Protein AF-0000000071263083 (afdb_homodimer)

pLDDT: mean 79.91, std 24.68, range [20.72, 98.19]

Solvent-accessible surface area (backbone atoms only — not comparable to full-atom values): 10434 Å² tota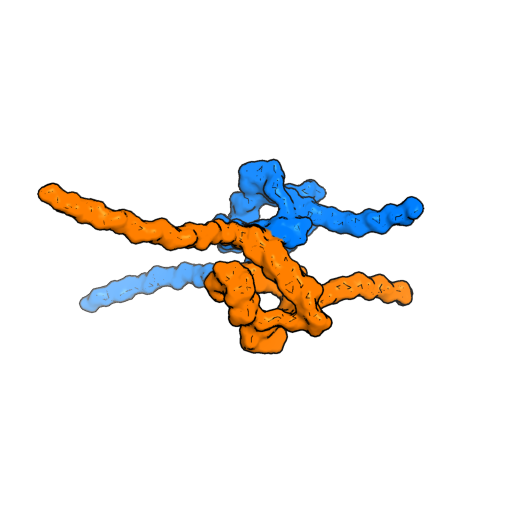l; per-residue (Å²): 129,84,74,77,63,80,73,71,76,75,65,79,70,71,69,82,70,49,62,29,55,51,35,38,55,48,50,53,55,51,72,64,30,91,82,25,56,45,48,48,68,58,49,23,60,76,68,68,50,59,63,70,61,51,47,56,46,49,32,37,38,37,30,72,59,43,32,41,83,70,50,92,60,27,35,31,56,47,74,77,66,81,68,78,70,84,120,130,86,73,76,62,78,74,72,76,75,65,79,71,71,70,82,69,49,63,30,58,51,35,39,55,47,48,53,55,52,72,64,29,92,82,26,57,46,48,49,69,57,49,23,61,76,68,67,49,59,63,70,61,51,47,57,46,50,32,37,38,38,30,72,59,43,33,44,82,70,50,92,59,27,35,29,55,49,73,77,67,81,69,76,70,86,119

Foldseek 3Di:
DPPPPDDPPPPPPPPPDPLVRLLVVVVVVQVPDPQSKDALVVSCVVSVHDSVSVVVNVVVCVVVPQWADDDVRMIGGDPPPPPPPPD/DPCPPDDPPPPPPPPPDPLVRLLVVLVVVQVPDPQSKDALVVSCVVSVHDSVSVVVNVVVCVVVPQWADDDVRMIGGDPPPPPPPPD

Sequence (174 aa):
PASHGPEPPATPSRYDTSLNLTTKRFLDLLAQSPDGVVDLNWASQVLDVQKRRIYDITNVLEGIHLISKKSKNNIQWLCVHHSLTHKPASHGPEPPATPSRYDTSLNLTTKRFLDLLAQSPDGVVDLNWASQVLDVQKRRIYDITNVLEGIHLISKKSKNNIQWLCVHHSLTHK

Structure (mmCIF, N/CA/C/O backbone):
data_AF-0000000071263083-model_v1
#
loop_
_entity.id
_entity.type
_entity.pdbx_description
1 polymer 'E2F/DP family winged-helix DNA-binding domain-containing protein'
#
loop_
_atom_site.group_PDB
_atom_site.id
_atom_site.type_symbol
_atom_site.label_atom_id
_atom_site.label_alt_id
_atom_site.label_comp_id
_atom_site.label_asym_id
_atom_si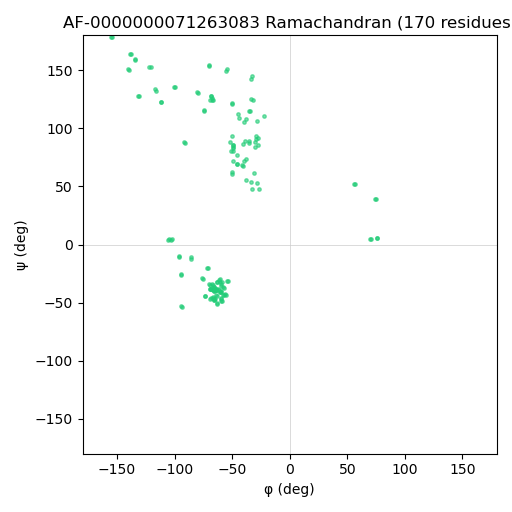te.label_entity_id
_atom_site.label_seq_id
_atom_site.pdbx_PDB_ins_c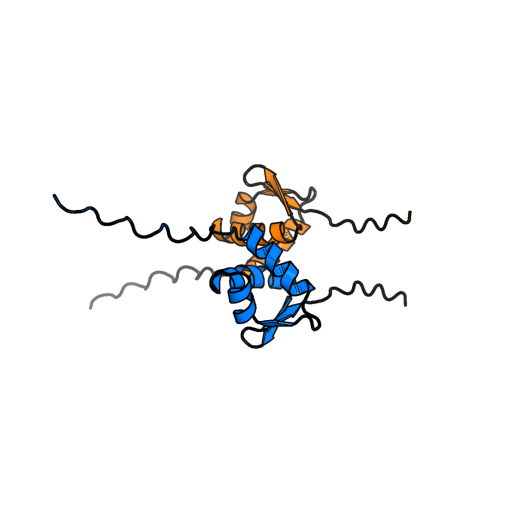ode
_atom_site.Cartn_x
_atom_site.Cartn_y
_atom_site.Cartn_z
_atom_site.occupancy
_atom_site.B_iso_or_equiv
_atom_site.auth_seq_id
_atom_site.auth_comp_id
_atom_site.auth_asym_id
_atom_site.auth_atom_id
_atom_site.pdbx_PDB_model_num
ATOM 1 N N . PRO A 1 1 ? 14.727 46.219 -27.016 1 30.64 1 PRO A N 1
ATOM 2 C CA . PRO A 1 1 ? 15.398 45.25 -26.141 1 30.64 1 PRO A CA 1
ATOM 3 C C . PRO A 1 1 ? 14.453 44.656 -25.109 1 30.64 1 PRO A C 1
ATOM 5 O O . PRO A 1 1 ? 13.883 45.375 -24.281 1 30.64 1 PRO A O 1
ATOM 8 N N . ALA A 1 2 ? 13.523 43.75 -25.531 1 40.25 2 ALA A N 1
ATOM 9 C CA . ALA A 1 2 ? 12.469 43.125 -24.719 1 40.25 2 ALA A CA 1
ATOM 10 C C . ALA A 1 2 ? 13.031 42.5 -23.453 1 40.25 2 ALA A C 1
ATOM 12 O O . ALA A 1 2 ? 14.031 41.781 -23.516 1 40.25 2 ALA A O 1
ATOM 13 N N . SER A 1 3 ? 13.141 43.312 -22.328 1 38.06 3 SER A N 1
ATOM 14 C CA . SER A 1 3 ? 13.68 43.031 -21.016 1 38.06 3 SER A CA 1
ATOM 15 C C . SER A 1 3 ? 13.172 41.688 -20.484 1 38.06 3 SER A C 1
ATOM 17 O O . SER A 1 3 ? 11.969 41.469 -20.375 1 38.06 3 SER A O 1
ATOM 19 N N . HIS A 1 4 ? 13.766 40.625 -21.016 1 42.59 4 HIS A N 1
ATOM 20 C CA . HIS A 1 4 ? 13.469 39.281 -20.484 1 42.59 4 HIS A CA 1
ATOM 21 C C . HIS A 1 4 ? 13.391 39.312 -18.953 1 42.59 4 HIS A C 1
ATOM 23 O O . HIS A 1 4 ? 14.375 39.656 -18.281 1 42.59 4 HIS A O 1
ATOM 29 N N . GLY A 1 5 ? 12.367 39.969 -18.391 1 40.5 5 GLY A N 1
ATOM 30 C CA . GLY A 1 5 ? 12.172 40.031 -16.953 1 40.5 5 GLY A CA 1
ATOM 31 C C . GLY A 1 5 ? 12.617 38.781 -16.234 1 40.5 5 GLY A C 1
ATOM 32 O O . GLY A 1 5 ? 12.867 37.75 -16.859 1 40.5 5 GLY A O 1
ATOM 33 N N . PRO A 1 6 ? 13.195 38.969 -15.07 1 46.19 6 PRO A N 1
ATOM 34 C CA . PRO A 1 6 ? 13.758 37.906 -14.242 1 46.19 6 PRO A CA 1
ATOM 35 C C . PRO A 1 6 ? 12.844 36.688 -14.172 1 46.19 6 PRO A C 1
ATOM 37 O O . PRO A 1 6 ? 11.617 36.812 -14.227 1 46.19 6 PRO A O 1
ATOM 40 N N . GLU A 1 7 ? 13.25 35.594 -14.82 1 47.88 7 GLU A N 1
ATOM 41 C CA . GLU A 1 7 ? 12.531 34.344 -14.758 1 47.88 7 GLU A CA 1
ATOM 42 C C . GLU A 1 7 ? 11.969 34.094 -13.359 1 47.88 7 GLU A C 1
ATOM 44 O O . GLU A 1 7 ? 12.625 34.375 -12.359 1 47.88 7 GLU A O 1
ATOM 49 N N . PRO A 1 8 ? 10.688 34.188 -13.102 1 47.69 8 PRO A N 1
ATOM 50 C CA . PRO A 1 8 ? 10.117 33.938 -11.773 1 47.69 8 PRO A CA 1
ATOM 51 C C . PRO A 1 8 ? 10.867 32.844 -11 1 47.69 8 PRO A C 1
ATOM 53 O O . PRO A 1 8 ? 11.492 31.984 -11.602 1 47.69 8 PRO A O 1
ATOM 56 N N . PRO A 1 9 ? 11.32 33.188 -9.781 1 43.12 9 PRO A N 1
ATOM 57 C CA . PRO A 1 9 ? 12.031 32.219 -8.953 1 43.12 9 PRO A CA 1
ATOM 58 C C . PRO A 1 9 ? 11.508 30.781 -9.125 1 43.12 9 PRO A C 1
ATOM 60 O O . PRO A 1 9 ? 10.32 30.594 -9.398 1 43.12 9 PRO A O 1
ATOM 63 N N . ALA A 1 10 ? 12.328 29.938 -9.633 1 42.59 10 ALA A N 1
ATOM 64 C CA . ALA A 1 10 ? 12.047 28.516 -9.797 1 42.59 10 ALA A CA 1
ATOM 65 C C . ALA A 1 10 ? 11.281 27.969 -8.602 1 42.59 10 ALA A C 1
ATOM 67 O O . ALA A 1 10 ? 11.562 28.344 -7.457 1 42.59 10 ALA A O 1
ATOM 68 N N . THR A 1 11 ? 9.977 27.984 -8.539 1 43 11 THR A N 1
ATOM 69 C CA . THR A 1 11 ? 9.164 27.375 -7.492 1 43 11 THR A CA 1
ATOM 70 C C . THR A 1 11 ? 9.883 26.172 -6.887 1 43 11 THR A C 1
ATOM 72 O O . THR A 1 11 ? 10.422 25.328 -7.613 1 43 11 THR A O 1
ATOM 75 N N . PRO A 1 12 ? 10.445 26.219 -5.633 1 43.75 12 PRO A N 1
ATOM 76 C CA . PRO A 1 12 ? 11.055 25.016 -5.07 1 43.75 12 PRO A CA 1
ATOM 77 C C . PRO A 1 12 ? 10.43 23.734 -5.621 1 43.75 12 PRO A C 1
ATOM 79 O O . PRO A 1 12 ? 9.211 23.641 -5.77 1 43.75 12 PRO A O 1
ATOM 82 N N . SER A 1 13 ? 10.945 23.203 -6.629 1 46.78 13 SER A N 1
ATOM 83 C CA . SER A 1 13 ? 10.523 21.953 -7.23 1 46.78 13 SER A CA 1
ATOM 84 C C . SER A 1 13 ? 10.125 20.938 -6.164 1 46.78 13 SER A C 1
ATOM 86 O O . SER A 1 13 ? 10.953 20.516 -5.359 1 46.78 13 SER A O 1
ATOM 88 N N . ARG A 1 14 ? 8.922 21.141 -5.52 1 48.12 14 ARG A N 1
ATOM 89 C CA . ARG A 1 14 ? 8.445 20.078 -4.652 1 48.12 14 ARG A CA 1
ATOM 90 C C . ARG A 1 14 ? 8.914 18.703 -5.152 1 48.12 14 ARG A C 1
ATOM 92 O O . ARG A 1 14 ? 8.727 18.375 -6.324 1 48.12 14 ARG A O 1
ATOM 99 N N . TYR A 1 15 ? 10.062 18.375 -4.793 1 48.91 15 TYR A N 1
ATOM 100 C CA . TYR A 1 15 ? 10.555 17.031 -5.086 1 48.91 15 TYR A CA 1
ATOM 101 C C . TYR A 1 15 ? 9.406 16.031 -5.141 1 48.91 15 TYR A C 1
ATOM 103 O O . TYR A 1 15 ? 8.531 16.031 -4.273 1 48.91 15 TYR A O 1
ATOM 111 N N . ASP A 1 16 ? 8.812 15.797 -6.273 1 55.44 16 ASP A N 1
ATOM 112 C CA . ASP A 1 16 ? 7.859 14.711 -6.477 1 55.44 16 ASP A CA 1
ATOM 113 C C . ASP A 1 16 ? 8.25 13.477 -5.668 1 55.44 16 ASP A C 1
ATOM 115 O O . ASP A 1 16 ? 9.281 12.852 -5.938 1 55.44 16 ASP A O 1
ATOM 119 N N . THR A 1 17 ? 7.738 13.406 -4.34 1 77 17 THR A N 1
ATOM 120 C CA . THR A 1 17 ? 8.031 12.258 -3.492 1 77 17 THR A CA 1
ATOM 121 C C . THR A 1 17 ? 7.359 11 -4.031 1 77 17 THR A C 1
ATOM 123 O O . THR A 1 17 ? 6.199 11.039 -4.445 1 77 17 THR A O 1
ATOM 126 N N . SER A 1 18 ? 8.203 9.984 -4.258 1 90.38 18 SER A N 1
ATOM 127 C CA . SER A 1 18 ? 7.668 8.688 -4.664 1 90.38 18 SER A CA 1
ATOM 128 C C . SER A 1 18 ? 6.621 8.188 -3.672 1 90.38 18 SER A C 1
ATOM 130 O O . SER A 1 18 ? 6.594 8.617 -2.518 1 90.38 18 SER A O 1
ATOM 132 N N . LEU A 1 19 ? 5.754 7.453 -4.191 1 96.06 19 LEU A N 1
ATOM 133 C CA . LEU A 1 19 ? 4.75 6.828 -3.338 1 96.06 19 LEU A CA 1
ATOM 134 C C . LEU A 1 19 ? 5.41 6.039 -2.211 1 96.06 19 LEU A C 1
ATOM 136 O O . LEU A 1 19 ? 4.895 6 -1.091 1 96.06 19 LEU A O 1
ATOM 140 N N . ASN A 1 20 ? 6.574 5.516 -2.506 1 93.81 20 ASN A N 1
ATOM 141 C CA . ASN A 1 20 ? 7.344 4.766 -1.521 1 93.81 20 ASN A CA 1
ATOM 142 C C . ASN A 1 20 ? 7.758 5.641 -0.343 1 93.81 20 ASN A C 1
ATOM 144 O O . ASN A 1 20 ? 7.523 5.285 0.813 1 93.81 20 ASN A O 1
ATOM 148 N N . LEU A 1 21 ? 8.32 6.727 -0.727 1 94.06 21 LEU A N 1
ATOM 149 C CA . LEU A 1 21 ? 8.789 7.645 0.305 1 94.06 21 LEU A CA 1
ATOM 150 C C . LEU A 1 21 ? 7.621 8.227 1.092 1 94.06 21 LEU A C 1
ATOM 152 O O . LEU A 1 21 ? 7.676 8.312 2.32 1 94.06 21 LEU A O 1
ATOM 156 N N . THR A 1 22 ? 6.605 8.648 0.447 1 96.25 22 THR A N 1
ATOM 157 C CA . THR A 1 22 ? 5.426 9.18 1.118 1 96.25 22 THR A CA 1
ATOM 158 C C . THR A 1 22 ? 4.836 8.141 2.07 1 96.25 22 THR A C 1
ATOM 160 O O . THR A 1 22 ? 4.395 8.484 3.17 1 96.25 22 THR A O 1
ATOM 163 N N . THR A 1 23 ? 4.863 6.895 1.716 1 97.56 23 THR A N 1
ATOM 164 C CA . THR A 1 23 ? 4.355 5.812 2.549 1 97.56 23 THR A CA 1
ATOM 165 C C . THR A 1 23 ? 5.16 5.699 3.84 1 97.56 23 THR A C 1
ATOM 167 O O . THR A 1 23 ? 4.586 5.566 4.926 1 97.56 23 THR A O 1
ATOM 170 N N . LYS A 1 24 ? 6.418 5.785 3.717 1 96.38 24 LYS A N 1
ATOM 171 C CA . LYS A 1 24 ? 7.281 5.699 4.891 1 96.38 24 LYS A CA 1
ATOM 172 C C . LYS A 1 24 ? 6.961 6.812 5.887 1 96.38 24 LYS A C 1
ATOM 174 O O . LYS A 1 24 ? 6.832 6.559 7.086 1 96.38 24 LYS A O 1
ATOM 179 N N . ARG A 1 25 ? 6.844 7.922 5.359 1 96 25 ARG A N 1
ATOM 180 C CA . ARG A 1 25 ? 6.535 9.062 6.215 1 96 25 ARG A CA 1
ATOM 181 C C 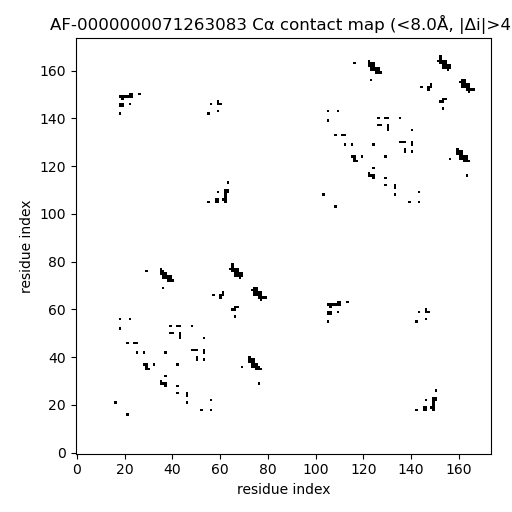. ARG A 1 25 ? 5.133 8.945 6.801 1 96 25 ARG A C 1
ATOM 183 O O . ARG A 1 25 ? 4.902 9.32 7.953 1 96 25 ARG A O 1
ATOM 190 N N . PHE A 1 26 ? 4.262 8.391 6.062 1 97 26 PHE A N 1
ATOM 191 C CA . PHE A 1 26 ? 2.893 8.195 6.52 1 97 26 PHE A CA 1
ATOM 192 C C . PHE A 1 26 ? 2.844 7.207 7.676 1 97 26 PHE A C 1
ATOM 194 O O . PHE A 1 26 ? 2.102 7.406 8.641 1 97 26 PHE A O 1
ATOM 201 N N . LEU A 1 27 ? 3.598 6.27 7.551 1 94.5 27 LEU A N 1
ATOM 202 C CA . LEU A 1 27 ? 3.662 5.281 8.617 1 94.5 27 LEU A CA 1
ATOM 203 C C . LEU A 1 27 ? 4.188 5.906 9.906 1 94.5 27 LEU A C 1
ATOM 205 O O . LEU A 1 27 ? 3.74 5.555 11 1 94.5 27 LEU A O 1
ATOM 209 N N . ASP A 1 28 ? 5.125 6.734 9.75 1 94.12 28 ASP A N 1
ATOM 210 C CA . ASP A 1 28 ? 5.645 7.441 10.922 1 94.12 28 ASP A CA 1
ATOM 211 C C . ASP A 1 28 ? 4.551 8.25 11.609 1 94.12 28 ASP A C 1
ATOM 213 O O . ASP A 1 28 ? 4.484 8.297 12.836 1 94.12 28 ASP A O 1
ATOM 217 N N . LEU A 1 29 ? 3.727 8.867 10.828 1 93.88 29 LEU A N 1
ATOM 218 C CA . LEU A 1 29 ? 2.607 9.633 11.375 1 93.88 29 LEU A CA 1
ATOM 219 C C . LEU A 1 29 ? 1.63 8.719 12.109 1 93.88 29 LEU A C 1
ATOM 221 O O . LEU A 1 29 ? 1.135 9.062 13.18 1 93.88 29 LEU A O 1
ATOM 225 N N . LEU A 1 30 ? 1.44 7.559 11.531 1 92.94 30 LEU A N 1
ATOM 226 C CA . LEU A 1 30 ? 0.535 6.586 12.133 1 92.94 30 LEU A CA 1
ATOM 227 C C . LEU A 1 30 ? 1.068 6.105 13.477 1 92.94 30 LEU A C 1
ATOM 229 O O . LEU A 1 30 ? 0.311 5.984 14.445 1 92.94 30 LEU A O 1
ATOM 233 N N . ALA A 1 31 ? 2.348 5.93 13.516 1 89.81 31 ALA A N 1
ATOM 234 C CA . ALA A 1 31 ? 3 5.387 14.703 1 89.81 31 ALA A CA 1
ATOM 235 C C . ALA A 1 31 ? 3.008 6.41 15.844 1 89.81 31 ALA A C 1
ATOM 237 O O . ALA A 1 31 ? 3.074 6.039 17.016 1 89.81 31 ALA A O 1
ATOM 238 N N . GLN A 1 32 ? 2.852 7.539 15.484 1 91.19 32 GLN A N 1
ATOM 239 C CA . GLN A 1 32 ? 2.949 8.602 16.469 1 91.19 32 GLN A CA 1
ATOM 240 C C . GLN A 1 32 ? 1.571 9 17 1 91.19 32 GLN A C 1
ATOM 242 O O . GLN A 1 32 ? 1.46 9.703 18 1 91.19 32 GLN A O 1
ATOM 247 N N . SER A 1 33 ? 0.599 8.516 16.375 1 90.25 33 SER A N 1
ATOM 248 C CA . SER A 1 33 ? -0.752 8.867 16.797 1 90.25 33 SER A CA 1
ATOM 249 C C . SER A 1 33 ? -1.137 8.156 18.078 1 90.25 33 SER A C 1
ATOM 251 O O . SER A 1 33 ? -1.171 6.922 18.125 1 90.25 33 SER A O 1
ATOM 253 N N . PRO A 1 34 ? -1.388 8.867 19.234 1 86.06 34 PRO A N 1
ATOM 254 C CA . PRO A 1 34 ? -1.63 8.25 20.547 1 86.06 34 PRO A CA 1
ATOM 255 C C . PRO A 1 34 ? -2.848 7.328 20.531 1 86.06 34 PRO A C 1
ATOM 257 O O . PRO A 1 34 ? -2.838 6.289 21.203 1 86.06 34 PRO A O 1
ATOM 260 N N . ASP A 1 35 ? -3.9 7.668 19.766 1 89.56 35 ASP A N 1
ATOM 261 C CA . ASP A 1 35 ? -5.105 6.844 19.75 1 89.56 35 ASP A CA 1
ATOM 262 C C . ASP A 1 35 ? -5.191 6.02 18.469 1 89.56 35 ASP A C 1
ATOM 264 O O . ASP A 1 35 ? -6.203 5.355 18.219 1 89.56 35 ASP A O 1
ATOM 268 N N . GLY A 1 36 ? -4.223 6.07 17.656 1 91.5 36 GLY A N 1
ATOM 269 C CA . GLY A 1 36 ? -4.195 5.301 16.422 1 91.5 36 GLY A CA 1
ATOM 270 C C . GLY A 1 36 ? -5.086 5.879 15.344 1 91.5 36 GLY A C 1
ATOM 271 O O . GLY A 1 36 ? -5.312 5.242 14.312 1 91.5 36 GLY A O 1
ATOM 272 N N . VAL A 1 37 ? -5.637 7.035 15.688 1 95.44 37 VAL A N 1
ATOM 273 C CA . VAL A 1 37 ? -6.512 7.672 14.703 1 95.44 37 VAL A CA 1
ATOM 274 C C . VAL A 1 37 ? -5.75 8.773 13.969 1 95.44 37 VAL A C 1
ATOM 276 O O . VAL A 1 37 ? -5.039 9.57 14.586 1 95.44 37 VAL A O 1
ATOM 279 N N . VAL A 1 38 ? -5.922 8.797 12.578 1 96.75 38 VAL A N 1
ATOM 280 C CA . VAL A 1 38 ? -5.238 9.805 11.773 1 96.75 38 VAL A CA 1
ATOM 281 C C . VAL A 1 38 ? -6.227 10.469 10.82 1 96.75 38 VAL A C 1
ATOM 283 O O . VAL A 1 38 ? -6.996 9.781 10.141 1 96.75 38 VAL A O 1
ATOM 286 N N . ASP A 1 39 ? -6.23 11.789 10.883 1 97.75 39 ASP A N 1
ATOM 287 C CA . ASP A 1 39 ? -7.004 12.586 9.938 1 97.75 39 ASP A CA 1
ATOM 288 C C . ASP A 1 39 ? -6.273 12.719 8.609 1 97.75 39 ASP A C 1
ATOM 290 O O . ASP A 1 39 ? -5.137 13.195 8.562 1 97.75 39 ASP A O 1
ATOM 294 N N . LEU A 1 40 ? -7.012 12.43 7.488 1 98.06 40 LEU A N 1
ATOM 295 C CA . LEU A 1 40 ? -6.375 12.383 6.176 1 98.06 40 LEU A CA 1
ATOM 296 C C . LEU A 1 40 ? -6.09 13.781 5.656 1 98.06 40 LEU A C 1
ATOM 298 O O . LEU A 1 40 ? -5.137 13.992 4.902 1 98.06 40 LEU A O 1
ATOM 302 N N . ASN A 1 41 ? -6.918 14.773 6.062 1 97.62 41 ASN A N 1
ATOM 303 C CA . ASN A 1 41 ? -6.621 16.156 5.703 1 97.62 41 ASN A CA 1
ATOM 304 C C . ASN A 1 41 ? -5.332 16.641 6.363 1 97.62 41 ASN A C 1
ATOM 306 O O . ASN A 1 41 ? -4.512 17.297 5.719 1 97.62 41 ASN A O 1
ATOM 310 N N . TRP A 1 42 ? -5.285 16.344 7.633 1 96.88 42 TRP A N 1
ATOM 311 C CA . TRP A 1 42 ? -4.078 16.688 8.367 1 96.88 42 TRP A CA 1
ATOM 312 C C . TRP A 1 42 ? -2.852 16.016 7.766 1 96.88 42 TRP A C 1
ATOM 314 O O . TRP A 1 42 ? -1.816 16.656 7.562 1 96.88 42 TRP A O 1
ATOM 324 N N . ALA A 1 43 ? -2.965 14.688 7.52 1 97.19 43 ALA A N 1
ATOM 325 C CA . ALA A 1 43 ? -1.858 13.938 6.93 1 97.19 43 ALA A CA 1
ATOM 326 C C . ALA A 1 43 ? -1.42 14.555 5.605 1 97.19 43 ALA A C 1
ATOM 328 O O . ALA A 1 43 ? -0.223 14.672 5.336 1 97.19 43 ALA A O 1
ATOM 329 N N . SER A 1 44 ? -2.324 14.938 4.789 1 96.94 44 SER A N 1
ATOM 330 C CA . SER A 1 44 ? -2.027 15.547 3.498 1 96.94 44 SER A CA 1
ATOM 331 C C . SER A 1 44 ? -1.235 16.844 3.67 1 96.94 44 SER A C 1
ATOM 333 O O . SER A 1 44 ? -0.313 17.109 2.9 1 96.94 44 SER A O 1
ATOM 335 N N . GLN A 1 45 ? -1.591 17.641 4.641 1 96.62 45 GLN A N 1
ATOM 336 C CA . GLN A 1 45 ? -0.914 18.906 4.918 1 96.62 45 GLN A CA 1
ATOM 337 C C . GLN A 1 45 ? 0.496 18.672 5.449 1 96.62 45 GLN A C 1
ATOM 339 O O . GLN A 1 45 ? 1.454 19.297 4.984 1 96.62 45 GLN A O 1
ATOM 344 N N . VAL A 1 46 ? 0.574 17.734 6.41 1 96 46 VAL A N 1
ATOM 345 C CA . VAL A 1 46 ? 1.857 17.484 7.055 1 96 46 VAL A CA 1
ATOM 346 C C . VAL A 1 46 ? 2.832 16.891 6.039 1 96 46 VAL A C 1
ATOM 348 O O . VAL A 1 46 ? 4.016 17.234 6.023 1 96 46 VAL A O 1
ATOM 351 N N . LEU A 1 47 ? 2.377 16.016 5.176 1 95.56 47 LEU A N 1
ATOM 352 C CA . LEU A 1 47 ? 3.227 15.344 4.203 1 95.56 47 LEU A CA 1
ATOM 353 C C . LEU A 1 47 ? 3.385 16.188 2.941 1 95.56 47 LEU A C 1
ATOM 355 O O . LEU A 1 47 ? 4.211 15.883 2.082 1 95.56 47 LEU A O 1
ATOM 359 N N . ASP A 1 48 ? 2.6 17.188 2.855 1 95.56 48 ASP A N 1
ATOM 360 C CA . ASP A 1 48 ? 2.615 18.078 1.698 1 95.56 48 ASP A CA 1
ATOM 361 C C . ASP A 1 48 ? 2.4 17.297 0.403 1 95.56 48 ASP A C 1
ATOM 363 O O . ASP A 1 48 ? 3.195 17.406 -0.533 1 95.56 48 ASP A O 1
ATOM 367 N N . VAL A 1 49 ? 1.35 16.5 0.362 1 95.81 49 VAL A N 1
ATOM 368 C CA . VAL A 1 49 ? 0.955 15.75 -0.82 1 95.81 49 VAL A CA 1
ATOM 369 C C . VAL A 1 49 ? -0.55 15.883 -1.042 1 95.81 49 VAL A C 1
ATOM 371 O O . VAL A 1 49 ? -1.29 16.234 -0.123 1 95.81 49 VAL A O 1
ATOM 374 N N . GLN A 1 50 ? -0.955 15.633 -2.229 1 94.44 50 GLN A N 1
ATOM 375 C CA . GLN A 1 50 ? -2.375 15.672 -2.566 1 94.44 50 GLN A CA 1
ATOM 376 C C . GLN A 1 50 ? -3.123 14.508 -1.928 1 94.44 50 GLN A C 1
ATOM 378 O O . GLN A 1 50 ? -2.562 13.422 -1.754 1 94.44 50 GLN A O 1
ATOM 383 N N . LYS A 1 51 ? -4.395 14.664 -1.704 1 95.44 51 LYS A N 1
ATOM 384 C CA . LYS A 1 51 ? -5.25 13.664 -1.074 1 95.44 51 LYS A CA 1
ATOM 385 C C . LYS A 1 51 ? -5.277 12.367 -1.888 1 95.44 51 LYS A C 1
ATOM 387 O O . LYS A 1 51 ? -5.301 11.273 -1.323 1 95.44 51 LYS A O 1
ATOM 392 N N . ARG A 1 52 ? -5.164 12.539 -3.117 1 95.06 52 ARG A N 1
ATOM 393 C CA . ARG A 1 52 ? -5.211 11.367 -3.979 1 95.06 52 ARG A CA 1
ATOM 394 C C . ARG A 1 52 ? -4.043 10.43 -3.688 1 95.06 52 ARG A C 1
ATOM 396 O O . ARG A 1 52 ? -4.176 9.211 -3.799 1 95.06 52 ARG A O 1
ATOM 403 N N . ARG A 1 53 ? -2.928 10.922 -3.309 1 95.62 53 ARG A N 1
ATOM 404 C CA . ARG A 1 53 ? -1.76 10.133 -2.939 1 95.62 53 ARG A CA 1
ATOM 405 C C . ARG A 1 53 ? -1.995 9.391 -1.63 1 95.62 53 ARG A C 1
ATOM 407 O O . ARG A 1 53 ? -1.547 8.25 -1.467 1 95.62 53 ARG A O 1
ATOM 414 N N . ILE A 1 54 ? -2.717 10.023 -0.78 1 97.38 54 ILE A N 1
ATOM 415 C CA . ILE A 1 54 ? -3.033 9.438 0.516 1 97.38 54 ILE A CA 1
ATOM 416 C C . ILE A 1 54 ? -3.98 8.25 0.327 1 97.38 54 ILE A C 1
ATOM 418 O O . ILE A 1 54 ? -3.834 7.223 0.987 1 97.38 54 ILE A O 1
ATOM 422 N N . TYR A 1 55 ? -4.832 8.445 -0.576 1 96.69 55 TYR A N 1
ATOM 423 C CA . TYR A 1 55 ? -5.797 7.375 -0.814 1 96.69 55 TYR A CA 1
ATOM 424 C C . TYR A 1 55 ? -5.105 6.129 -1.356 1 96.69 55 TYR A C 1
ATOM 426 O O . TYR A 1 55 ? -5.473 5.004 -1.008 1 96.69 55 TYR A O 1
ATOM 434 N N . ASP A 1 56 ? -4.195 6.215 -2.15 1 97.25 56 ASP A N 1
ATOM 435 C CA . ASP A 1 56 ? -3.441 5.062 -2.637 1 97.25 56 ASP A CA 1
ATOM 436 C C . ASP A 1 56 ? -2.805 4.297 -1.479 1 97.25 56 ASP A C 1
ATOM 438 O O . ASP A 1 56 ? -2.889 3.066 -1.424 1 97.25 56 ASP A O 1
ATOM 442 N N . ILE A 1 57 ? -2.275 5.008 -0.623 1 98.19 57 ILE A N 1
ATOM 443 C CA . ILE A 1 57 ? -1.609 4.426 0.538 1 98.19 57 ILE A CA 1
ATOM 444 C C . ILE A 1 57 ? -2.637 3.725 1.423 1 98.19 57 ILE A C 1
ATOM 446 O O . ILE A 1 57 ? -2.469 2.555 1.771 1 98.19 57 ILE A O 1
ATOM 450 N N . THR A 1 58 ? -3.721 4.426 1.688 1 98.19 58 THR A N 1
ATOM 451 C CA . THR A 1 58 ? -4.703 3.898 2.627 1 98.19 58 THR A CA 1
ATOM 452 C C . THR A 1 58 ? -5.402 2.674 2.047 1 98.19 58 THR A C 1
ATOM 454 O O . THR A 1 58 ? -5.703 1.723 2.771 1 98.19 58 THR A O 1
ATOM 457 N N . ASN A 1 59 ? -5.672 2.729 0.757 1 97.44 59 ASN A N 1
ATOM 458 C CA . ASN A 1 59 ? -6.324 1.584 0.128 1 97.44 59 ASN A CA 1
ATOM 459 C C . ASN A 1 59 ? -5.465 0.327 0.224 1 97.44 59 ASN A C 1
ATOM 461 O O . ASN A 1 59 ? -5.973 -0.758 0.511 1 97.44 59 ASN A O 1
ATOM 465 N N . VAL A 1 60 ? -4.219 0.435 0.079 1 98.06 60 VAL A N 1
ATOM 466 C CA . VAL A 1 60 ? -3.311 -0.707 0.142 1 98.06 60 VAL A CA 1
ATOM 467 C C . VAL A 1 60 ? -3.166 -1.174 1.588 1 98.06 60 VAL A C 1
ATOM 469 O O . VAL A 1 60 ? -3.287 -2.367 1.877 1 98.06 60 VAL A O 1
ATOM 472 N N . LEU A 1 61 ? -2.998 -0.257 2.475 1 97 61 LEU A N 1
ATOM 473 C CA . LEU A 1 61 ? -2.842 -0.607 3.883 1 97 61 LEU A CA 1
ATOM 474 C C . LEU A 1 61 ? -4.105 -1.268 4.422 1 97 61 LEU A C 1
ATOM 476 O O . LEU A 1 61 ? -4.031 -2.162 5.27 1 97 61 LEU A O 1
ATOM 480 N N . GLU A 1 62 ? -5.168 -0.774 3.994 1 96.75 62 GLU A N 1
ATOM 481 C CA . GLU A 1 62 ? -6.426 -1.405 4.375 1 96.75 62 GLU A CA 1
ATOM 482 C C . GLU A 1 62 ? -6.543 -2.805 3.775 1 96.75 62 GLU A C 1
ATOM 484 O O . GLU A 1 62 ? -7.039 -3.725 4.43 1 96.75 62 GLU A O 1
ATOM 489 N N . GLY A 1 63 ? -6.055 -2.941 2.607 1 96 63 GLY A N 1
ATOM 490 C CA . GLY A 1 63 ? -6.07 -4.242 1.957 1 96 63 GLY A CA 1
ATOM 491 C C . GLY A 1 63 ? -5.297 -5.301 2.719 1 96 63 GLY A C 1
ATOM 492 O O . GLY A 1 63 ? -5.633 -6.488 2.656 1 96 63 GLY A O 1
ATOM 493 N N . ILE A 1 64 ? -4.344 -4.902 3.387 1 93.75 64 ILE A N 1
ATOM 494 C CA . ILE A 1 64 ? -3.541 -5.867 4.129 1 93.75 64 ILE A CA 1
ATOM 495 C C . ILE A 1 64 ? -3.908 -5.809 5.613 1 93.75 64 ILE A C 1
ATOM 497 O O . ILE A 1 64 ? -3.172 -6.316 6.461 1 93.75 64 ILE A O 1
ATOM 501 N N . HIS A 1 65 ? -4.863 -5.047 6.012 1 94.12 65 HIS A N 1
ATOM 502 C CA . HIS A 1 65 ? -5.508 -4.996 7.32 1 94.12 65 HIS A CA 1
ATOM 503 C C . HIS A 1 65 ? -4.613 -4.316 8.352 1 94.12 65 HIS A C 1
ATOM 505 O O . HIS A 1 65 ? -4.602 -4.703 9.523 1 94.12 65 HIS A O 1
ATOM 511 N N . LEU A 1 66 ? -3.98 -3.318 7.914 1 93.75 66 LEU A N 1
ATOM 512 C CA . LEU A 1 66 ? -3.189 -2.547 8.867 1 93.75 66 LEU A CA 1
ATOM 513 C C . LEU A 1 66 ? -3.982 -1.356 9.398 1 93.75 66 LEU A C 1
ATOM 515 O O . LEU A 1 66 ? -3.707 -0.859 10.492 1 93.75 66 LEU A O 1
ATOM 519 N N . ILE A 1 67 ? -4.91 -0.949 8.562 1 96.38 67 ILE A N 1
ATOM 520 C CA . ILE A 1 67 ? -5.766 0.16 8.977 1 96.38 67 ILE A CA 1
ATOM 521 C C . ILE A 1 67 ? -7.211 -0.124 8.578 1 96.38 67 ILE A C 1
ATOM 523 O O . ILE A 1 67 ? -7.48 -1.062 7.828 1 96.38 67 ILE A O 1
ATOM 527 N N . SER A 1 68 ? -8.078 0.632 9.18 1 96.56 68 SER A N 1
ATOM 528 C CA . SER A 1 68 ? -9.492 0.619 8.812 1 96.56 68 SER A CA 1
ATOM 529 C C . SER A 1 68 ? -10.078 2.027 8.828 1 96.56 68 SER A C 1
ATOM 531 O O . SER A 1 68 ? -9.562 2.916 9.508 1 96.56 68 SER A O 1
ATOM 533 N N . LYS A 1 69 ? -11.031 2.123 7.996 1 96.25 69 LYS A N 1
ATOM 534 C CA . LYS A 1 69 ? -11.75 3.391 8.039 1 96.25 69 LYS A CA 1
ATOM 535 C C . LYS A 1 69 ? -12.523 3.541 9.344 1 96.25 69 LYS A C 1
ATOM 537 O O . LYS A 1 69 ? -13.32 2.672 9.703 1 96.25 69 LYS A O 1
ATOM 542 N N . LYS A 1 70 ? -12.305 4.621 10.055 1 96.56 70 LYS A N 1
ATOM 543 C CA . LYS A 1 70 ? -13.031 4.922 11.281 1 96.56 70 LYS A CA 1
ATOM 544 C C . LYS A 1 70 ? -14.234 5.82 11.008 1 96.56 70 LYS A C 1
ATOM 546 O O . LYS A 1 70 ? -15.344 5.535 11.453 1 96.56 70 LYS A O 1
ATOM 551 N N . SER A 1 71 ? -14.016 6.949 10.328 1 96.94 71 SER A N 1
ATOM 552 C CA . SER A 1 71 ? -15.023 7.91 9.883 1 96.94 71 SER A CA 1
ATOM 553 C C . SER A 1 71 ? -14.523 8.703 8.68 1 96.94 71 SER A C 1
ATOM 555 O O . SER A 1 71 ? -13.445 8.438 8.148 1 96.94 71 SER A O 1
ATOM 557 N N . LYS A 1 72 ? -15.344 9.555 8.18 1 97 72 LYS A N 1
ATOM 558 C CA . LYS A 1 72 ? -14.93 10.352 7.027 1 97 72 LYS A CA 1
ATOM 559 C C . LYS A 1 72 ? -13.57 11.008 7.266 1 97 72 LYS A C 1
ATOM 561 O O . LYS A 1 72 ? -13.391 11.719 8.25 1 97 72 LYS A O 1
ATOM 566 N N . ASN A 1 73 ? -12.648 10.75 6.465 1 97.62 73 ASN A N 1
ATOM 567 C CA . ASN A 1 73 ? -11.305 11.312 6.457 1 97.62 73 ASN A CA 1
ATOM 568 C C . ASN A 1 73 ? -10.484 10.82 7.645 1 97.62 73 ASN A C 1
ATOM 570 O O . ASN A 1 73 ? -9.477 11.438 8.008 1 97.62 73 ASN A O 1
ATOM 574 N N . ASN A 1 74 ? -11.047 9.898 8.453 1 97.62 74 ASN A N 1
ATOM 575 C CA . ASN A 1 74 ? -10.312 9.352 9.586 1 97.62 74 ASN A CA 1
ATOM 576 C C . ASN A 1 74 ? -10.078 7.848 9.438 1 97.62 74 ASN A C 1
ATOM 578 O O . ASN A 1 74 ? -11.008 7.102 9.117 1 97.62 74 ASN A O 1
ATOM 582 N N . ILE A 1 75 ? -8.812 7.477 9.711 1 97.81 75 ILE A N 1
ATOM 583 C CA . ILE A 1 75 ? -8.477 6.059 9.68 1 97.81 75 ILE A CA 1
ATOM 584 C C . ILE A 1 75 ? -7.918 5.633 11.039 1 97.81 75 ILE A C 1
ATOM 586 O O . ILE A 1 75 ? -7.43 6.469 11.805 1 97.81 75 ILE A O 1
ATOM 590 N N . GLN A 1 76 ? -8.078 4.336 11.383 1 96.81 76 GLN A N 1
ATOM 591 C CA . GLN A 1 76 ? -7.633 3.711 12.625 1 96.81 76 GLN A CA 1
ATOM 592 C C . GLN A 1 76 ? -6.504 2.715 12.367 1 96.81 76 GLN A C 1
ATOM 594 O O . GLN A 1 76 ? -6.633 1.83 11.516 1 96.81 76 GLN A O 1
ATOM 599 N N . TRP A 1 77 ? -5.438 2.934 12.984 1 94.88 77 TRP A N 1
ATOM 600 C CA . TRP A 1 77 ? -4.371 1.938 12.953 1 94.88 77 TRP A CA 1
ATOM 601 C C . TRP A 1 77 ? -4.781 0.679 13.711 1 94.88 77 TRP A C 1
ATOM 603 O O . TRP A 1 77 ? -5.266 0.755 14.844 1 94.88 77 TRP A O 1
ATOM 613 N N . LEU A 1 78 ? -4.637 -0.474 13.023 1 90.5 78 LEU A N 1
ATOM 614 C CA . LEU A 1 78 ? -5.016 -1.737 13.648 1 90.5 78 LEU A CA 1
ATOM 615 C C . LEU A 1 78 ? -3.824 -2.369 14.359 1 90.5 78 LEU A C 1
ATOM 617 O O . LEU A 1 78 ? -2.766 -2.559 13.758 1 90.5 78 LEU A O 1
ATOM 621 N N . CYS A 1 79 ? -3.557 -2.076 15.57 1 70.06 79 CYS A N 1
ATOM 622 C CA . CYS A 1 79 ? -2.453 -2.627 16.344 1 70.06 79 CYS A CA 1
ATOM 623 C C . CYS A 1 79 ? -2.439 -4.148 16.266 1 70.06 79 CYS A C 1
ATOM 625 O O . CYS A 1 79 ? -3.455 -4.797 16.531 1 70.06 79 CYS A O 1
ATOM 627 N N . VAL A 1 80 ? -1.947 -4.781 15.266 1 54.91 80 VAL A N 1
ATOM 628 C CA . VAL A 1 80 ? -1.86 -6.234 15.359 1 54.91 80 VAL A CA 1
ATOM 629 C C . VAL A 1 80 ? -1.283 -6.633 16.719 1 54.91 80 VAL A C 1
ATOM 631 O O . VAL A 1 80 ? -0.124 -6.336 17.016 1 54.91 80 VAL A O 1
ATOM 634 N N . HIS A 1 81 ? -1.975 -6.449 17.75 1 46.16 81 HIS A N 1
ATOM 635 C CA . HIS A 1 81 ? -1.535 -7.137 18.953 1 46.16 81 HIS A CA 1
ATOM 636 C C . HIS A 1 81 ? -1.28 -8.617 18.672 1 46.16 81 HIS A C 1
ATOM 638 O O . HIS A 1 81 ? -2.146 -9.312 18.141 1 46.16 81 HIS A O 1
ATOM 644 N N . HIS A 1 82 ? -0.142 -9.094 18.203 1 40.28 82 HIS A N 1
ATOM 645 C CA . HIS A 1 82 ? 0.147 -10.453 18.672 1 40.28 82 HIS A CA 1
ATOM 646 C C . HIS A 1 82 ? -0.366 -10.672 20.078 1 40.28 82 HIS A C 1
ATOM 648 O O . HIS A 1 82 ? 0.271 -10.25 21.047 1 40.28 82 HIS A O 1
ATOM 654 N N . SER A 1 83 ? -1.476 -10.5 20.531 1 35.56 83 SER A N 1
ATOM 655 C CA . SER A 1 83 ? -1.916 -11.234 21.719 1 35.56 83 SER A CA 1
ATOM 656 C C . SER A 1 83 ? -1.657 -12.727 21.562 1 35.56 83 SER A C 1
ATOM 658 O O . SER A 1 83 ? -2.371 -13.422 20.844 1 35.56 83 SER A O 1
ATOM 660 N N . LEU A 1 84 ? -0.502 -13.406 21.406 1 32.19 84 LEU A N 1
ATOM 661 C CA . LEU A 1 84 ? -0.196 -14.641 22.109 1 32.19 84 LEU A CA 1
ATOM 662 C C . LEU A 1 84 ? -0.874 -14.656 23.484 1 32.19 84 LEU A C 1
ATOM 664 O O . LEU A 1 84 ? -0.459 -13.945 24.391 1 32.19 84 LEU A O 1
ATOM 668 N N . THR A 1 85 ? -2.074 -14.617 23.688 1 29.56 85 THR A N 1
ATOM 669 C CA . THR A 1 85 ? -2.738 -15.242 24.828 1 29.56 85 THR A CA 1
ATOM 670 C C . THR A 1 85 ? -2.281 -16.688 24.984 1 29.56 85 THR A C 1
ATOM 672 O O . THR A 1 85 ? -2.373 -17.484 24.047 1 29.56 85 THR A O 1
ATOM 675 N N . HIS A 1 86 ? -1.159 -16.984 25.609 1 25.42 86 HIS A N 1
ATOM 676 C CA . HIS A 1 86 ? -0.936 -18.031 26.594 1 25.42 86 HIS A CA 1
ATOM 677 C C . HIS A 1 86 ? -2.135 -18.172 27.516 1 25.42 86 HIS A C 1
ATOM 679 O O . HIS A 1 86 ? -2.391 -17.312 28.359 1 25.42 86 HIS A O 1
ATOM 685 N N . LYS A 1 87 ? -3.389 -18.391 27.031 1 20.72 87 LYS A N 1
ATOM 686 C CA . LYS A 1 87 ? -4.148 -19.297 27.891 1 20.72 87 LYS A CA 1
ATOM 687 C C . LYS A 1 87 ? -3.672 -20.734 27.734 1 20.72 87 LYS A C 1
ATOM 689 O O . LYS A 1 87 ? -3.404 -21.188 26.625 1 20.72 87 LYS A O 1
ATOM 694 N N . PRO B 1 1 ? -37.75 1.938 -41.031 1 26.89 1 PRO B N 1
ATOM 695 C CA . PRO B 1 1 ? -37.656 1.543 -39.625 1 26.89 1 PRO B CA 1
ATOM 696 C C . PRO B 1 1 ? -36.219 1.227 -39.188 1 26.89 1 PRO B C 1
ATOM 698 O O . PRO B 1 1 ? -35.562 0.392 -39.812 1 26.89 1 PRO B O 1
ATOM 701 N N . ALA B 1 2 ? -35.406 2.297 -38.875 1 37.16 2 ALA B N 1
ATOM 702 C CA . ALA B 1 2 ? -34 2.262 -38.594 1 37.16 2 ALA B CA 1
ATOM 703 C C . ALA B 1 2 ? -33.656 1.176 -37.562 1 37.16 2 ALA B C 1
ATOM 705 O O . ALA B 1 2 ? -34.281 1.116 -36.5 1 37.16 2 ALA B O 1
ATOM 706 N N . SER B 1 3 ? -33.469 -0.113 -38 1 36.22 3 SER B N 1
ATOM 707 C CA . SER B 1 3 ? -33.25 -1.338 -37.25 1 36.22 3 SER B CA 1
ATOM 708 C C . SER B 1 3 ? -32.156 -1.163 -36.219 1 36.22 3 SER B C 1
ATOM 710 O O . SER B 1 3 ? -31.016 -0.844 -36.562 1 36.22 3 SER B O 1
ATOM 712 N N . HIS B 1 4 ? -32.438 -0.408 -35.156 1 42.59 4 HIS B N 1
ATOM 713 C CA . HIS B 1 4 ? -31.531 -0.295 -34.031 1 42.59 4 HIS B CA 1
ATOM 714 C C . HIS B 1 4 ? -30.906 -1.645 -33.688 1 42.59 4 HIS B C 1
ATOM 716 O O . HIS B 1 4 ? -31.609 -2.6 -33.375 1 42.59 4 HIS B O 1
ATOM 722 N N . GLY B 1 5 ? -30.047 -2.158 -34.594 1 41.41 5 GLY B N 1
ATOM 723 C CA . GLY B 1 5 ? -29.328 -3.404 -34.375 1 41.41 5 GLY B CA 1
ATOM 724 C C . GLY B 1 5 ? -28.984 -3.648 -32.906 1 41.41 5 GLY B C 1
ATOM 725 O O . GLY B 1 5 ? -29.094 -2.742 -32.094 1 41.41 5 GLY B O 1
ATOM 726 N N . PRO B 1 6 ? -29.031 -4.938 -32.562 1 46.34 6 PRO B N 1
ATOM 727 C CA . PRO B 1 6 ? -28.812 -5.379 -31.188 1 46.34 6 PRO B CA 1
ATOM 728 C C . PRO B 1 6 ? -27.609 -4.699 -30.531 1 46.34 6 PRO B C 1
ATOM 730 O O . PRO B 1 6 ? -26.656 -4.32 -31.219 1 46.34 6 PRO B O 1
ATOM 733 N N . GLU B 1 7 ? -27.875 -3.85 -29.531 1 47.62 7 GLU B N 1
ATOM 734 C CA . GLU B 1 7 ? -26.812 -3.221 -28.734 1 47.62 7 GLU B CA 1
ATOM 735 C C . GLU B 1 7 ? -25.688 -4.195 -28.453 1 47.62 7 GLU B C 1
ATOM 737 O O . GLU B 1 7 ? -25.922 -5.371 -28.172 1 47.62 7 GLU B O 1
ATOM 742 N N . PRO B 1 8 ? -24.516 -4.117 -29.078 1 47.34 8 PRO B N 1
ATOM 743 C CA . PRO B 1 8 ? -23.391 -5.031 -28.828 1 47.34 8 PRO B CA 1
ATOM 744 C C . PRO B 1 8 ? -23.344 -5.523 -27.391 1 47.34 8 PRO B C 1
ATOM 746 O O . PRO B 1 8 ? -23.828 -4.832 -26.484 1 47.34 8 PRO B O 1
ATOM 749 N N . PRO B 1 9 ? -23.344 -6.852 -27.188 1 41.91 9 PRO B N 1
ATOM 750 C CA . PRO B 1 9 ? -23.281 -7.406 -25.828 1 41.91 9 PRO B CA 1
ATOM 751 C C . PRO B 1 9 ? -22.406 -6.574 -24.891 1 41.91 9 PRO B C 1
ATOM 753 O O . PRO B 1 9 ? -21.438 -5.965 -25.328 1 41.91 9 PRO B O 1
ATOM 756 N N . ALA B 1 10 ? -23.031 -6.031 -23.938 1 42.41 10 ALA B N 1
ATOM 757 C CA . ALA B 1 10 ? -22.375 -5.25 -22.891 1 42.41 10 ALA B CA 1
ATOM 758 C C . ALA B 1 10 ? -21.062 -5.898 -22.453 1 42.41 10 ALA B C 1
ATOM 760 O O . ALA B 1 10 ? -20.969 -7.121 -22.344 1 42.41 10 ALA B O 1
ATOM 761 N N . THR B 1 11 ? -19.922 -5.676 -23.047 1 43.75 11 THR B N 1
ATOM 762 C CA . THR B 1 11 ? -18.594 -6.141 -22.609 1 43.75 11 THR B CA 1
ATOM 763 C C . THR B 1 11 ? -18.609 -6.449 -21.109 1 43.75 11 THR B C 1
ATOM 765 O O . THR B 1 11 ? -19.109 -5.664 -20.312 1 43.75 11 THR B O 1
ATOM 768 N N . PRO B 1 12 ? -18.516 -7.727 -20.672 1 43.19 12 PRO B N 1
ATOM 769 C CA . PRO B 1 12 ? -18.453 -7.977 -19.234 1 43.19 12 PRO B CA 1
ATOM 770 C C . PRO B 1 12 ? -17.797 -6.828 -18.453 1 43.19 12 PRO B C 1
ATOM 772 O O . PRO B 1 12 ? -16.797 -6.277 -18.891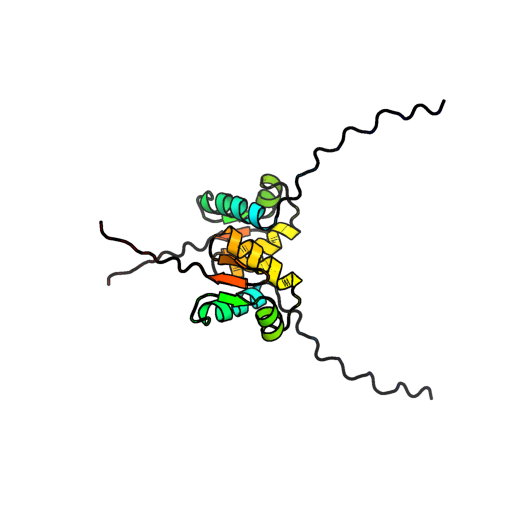 1 43.19 12 PRO B O 1
ATOM 775 N N . SER B 1 13 ? -18.484 -5.969 -17.984 1 45.53 13 SER B N 1
ATOM 776 C CA . SER B 1 13 ? -18.031 -4.836 -17.172 1 45.53 13 SER B CA 1
ATOM 777 C C . SER B 1 13 ? -16.938 -5.25 -16.203 1 45.53 13 SER B C 1
ATOM 779 O O . SER B 1 13 ? -17.172 -6.059 -15.305 1 45.53 13 SER B O 1
ATOM 781 N N . ARG B 1 14 ? -15.656 -5.535 -16.75 1 47.94 14 ARG B N 1
ATOM 782 C CA . ARG B 1 14 ? -14.555 -5.715 -15.805 1 47.94 14 ARG B CA 1
ATOM 783 C C . ARG B 1 14 ? -14.797 -4.941 -14.516 1 47.94 14 ARG B C 1
ATOM 785 O O . ARG B 1 14 ? -15.102 -3.75 -14.547 1 47.94 14 ARG B O 1
ATOM 792 N N . TYR B 1 15 ? -15.469 -5.523 -13.68 1 48.72 15 TYR B N 1
ATOM 793 C CA . TYR B 1 15 ? -15.656 -4.957 -12.352 1 48.72 15 TYR B CA 1
ATOM 794 C C . TYR B 1 15 ? -14.453 -4.121 -11.93 1 48.72 15 TYR B C 1
ATOM 796 O O . TYR B 1 15 ? -13.305 -4.547 -12.102 1 48.72 15 TYR B O 1
ATOM 804 N N . ASP B 1 16 ? -14.422 -2.889 -12.242 1 55.53 16 ASP B N 1
ATOM 805 C CA . ASP B 1 16 ? -13.422 -1.979 -11.695 1 55.53 16 ASP B CA 1
ATOM 806 C C . ASP B 1 16 ? -13.078 -2.34 -10.25 1 55.53 16 ASP B C 1
ATOM 808 O O . ASP B 1 16 ? -13.914 -2.197 -9.359 1 55.53 16 ASP B O 1
ATOM 812 N N . THR B 1 17 ? -12.031 -3.316 -10.086 1 77.56 17 THR B N 1
ATOM 813 C CA . THR B 1 17 ? -11.633 -3.73 -8.742 1 77.56 17 THR B CA 1
ATOM 814 C C . THR B 1 17 ? -10.922 -2.596 -8.016 1 77.56 17 THR B C 1
ATOM 816 O O . THR B 1 17 ? -10.078 -1.91 -8.602 1 77.56 17 THR B O 1
ATOM 819 N N . SER B 1 18 ? -11.461 -2.268 -6.852 1 90.62 18 SER B N 1
ATOM 820 C CA . SER B 1 18 ? -10.797 -1.281 -6.004 1 90.62 18 SER B CA 1
ATOM 821 C C . SER B 1 18 ? -9.359 -1.686 -5.703 1 90.62 18 SER B C 1
ATOM 823 O O . SER B 1 18 ? -9.008 -2.863 -5.789 1 90.62 18 SER B O 1
ATOM 825 N N . LEU B 1 19 ? -8.602 -0.712 -5.539 1 96.19 19 LEU B N 1
ATOM 826 C CA . LEU B 1 19 ? -7.215 -0.957 -5.152 1 96.19 19 LEU B CA 1
ATOM 827 C C . LEU B 1 19 ? -7.148 -1.833 -3.904 1 96.19 19 LEU B C 1
ATOM 829 O O . LEU B 1 19 ? -6.254 -2.674 -3.779 1 96.19 19 LEU B O 1
ATOM 833 N N . ASN B 1 20 ? -8.148 -1.682 -3.061 1 93.94 20 ASN B N 1
ATOM 834 C CA . ASN B 1 20 ? -8.234 -2.473 -1.839 1 93.94 20 ASN B CA 1
ATOM 835 C C . ASN B 1 20 ? -8.383 -3.961 -2.143 1 93.94 20 ASN B C 1
ATOM 837 O O . ASN B 1 20 ? -7.633 -4.781 -1.616 1 93.94 20 ASN B O 1
ATOM 841 N N . LEU B 1 21 ? -9.312 -4.195 -2.988 1 94.12 21 LEU B N 1
ATOM 842 C CA . LEU B 1 21 ? -9.578 -5.586 -3.346 1 94.12 21 LEU B CA 1
ATOM 843 C C . LEU B 1 21 ? -8.398 -6.184 -4.105 1 94.12 21 LEU B C 1
ATOM 845 O O . LEU B 1 21 ? -7.996 -7.32 -3.842 1 94.12 21 LEU B O 1
ATOM 849 N N . THR B 1 22 ? -7.879 -5.504 -5.039 1 96.31 22 THR B N 1
ATOM 850 C CA . THR B 1 22 ? -6.719 -5.973 -5.785 1 96.31 22 THR B CA 1
ATOM 851 C C . THR B 1 22 ? -5.551 -6.266 -4.844 1 96.31 22 THR B C 1
ATOM 853 O O . THR B 1 22 ? -4.828 -7.246 -5.031 1 96.31 22 THR B O 1
ATOM 856 N N . THR B 1 23 ? -5.383 -5.473 -3.832 1 97.62 23 THR B N 1
ATOM 857 C CA . THR B 1 23 ? -4.316 -5.66 -2.854 1 97.62 23 THR B CA 1
ATOM 858 C C . THR B 1 23 ? -4.496 -6.977 -2.104 1 97.62 23 THR B C 1
ATOM 860 O O . THR B 1 23 ? -3.535 -7.727 -1.919 1 97.62 23 THR B O 1
ATOM 863 N N . LYS B 1 24 ? -5.668 -7.238 -1.725 1 96.31 24 LYS B N 1
ATOM 864 C CA . LYS B 1 24 ? -5.949 -8.477 -1.01 1 96.31 24 LYS B CA 1
ATOM 865 C C . LYS B 1 24 ? -5.582 -9.695 -1.853 1 96.31 24 LYS B C 1
ATOM 867 O O . LYS B 1 24 ? -4.934 -10.625 -1.364 1 96.31 24 LYS B O 1
ATOM 872 N N . ARG B 1 25 ? -5.984 -9.625 -2.998 1 95.88 25 ARG B N 1
ATOM 873 C CA . ARG B 1 25 ? -5.688 -10.734 -3.902 1 95.88 25 ARG B CA 1
ATOM 874 C C . ARG B 1 25 ? -4.191 -10.828 -4.184 1 95.88 25 ARG B C 1
ATOM 876 O O . ARG B 1 25 ? -3.641 -11.922 -4.309 1 95.88 25 ARG B O 1
ATOM 883 N N . PHE B 1 26 ? -3.572 -9.719 -4.246 1 96.88 26 PHE B N 1
ATOM 884 C CA . PHE B 1 26 ? -2.135 -9.68 -4.488 1 96.88 26 PHE B CA 1
ATOM 885 C C . PHE B 1 26 ? -1.372 -10.312 -3.33 1 96.88 26 PHE B C 1
ATOM 887 O O . PHE B 1 26 ? -0.394 -11.031 -3.543 1 96.88 26 PHE B O 1
ATOM 894 N N . LEU B 1 27 ? -1.831 -10.047 -2.242 1 94.44 27 LEU B N 1
ATOM 895 C CA . LEU B 1 27 ? -1.202 -10.633 -1.063 1 94.44 27 LEU B CA 1
ATOM 896 C C . LEU B 1 27 ? -1.336 -12.148 -1.072 1 94.44 27 LEU B C 1
ATOM 898 O O . LEU B 1 27 ? -0.418 -12.859 -0.655 1 94.44 27 LEU B O 1
ATOM 902 N N . ASP B 1 28 ? -2.438 -12.586 -1.479 1 94 28 ASP B N 1
ATOM 903 C CA . ASP B 1 28 ? -2.639 -14.031 -1.597 1 94 28 ASP B CA 1
ATOM 904 C C . ASP B 1 28 ? -1.628 -14.648 -2.559 1 94 28 ASP B C 1
ATOM 906 O O . ASP B 1 28 ? -1.106 -15.734 -2.307 1 94 28 ASP B O 1
ATOM 910 N N . LEU B 1 29 ? -1.38 -13.969 -3.631 1 93.88 29 LEU B N 1
ATOM 911 C CA . LEU B 1 29 ? -0.394 -14.438 -4.598 1 93.88 29 LEU B CA 1
ATOM 912 C C . LEU B 1 29 ? 1 -14.477 -3.98 1 93.88 29 LEU B C 1
ATOM 914 O O . LEU B 1 29 ? 1.758 -15.422 -4.203 1 93.88 29 LEU B O 1
ATOM 918 N N . LEU B 1 30 ? 1.258 -13.453 -3.176 1 93.06 30 LEU B N 1
ATOM 919 C CA . LEU B 1 30 ? 2.553 -13.375 -2.51 1 93.06 30 LEU B CA 1
ATOM 920 C C . LEU B 1 30 ? 2.734 -14.531 -1.531 1 93.06 30 LEU B C 1
ATOM 922 O O . LEU B 1 30 ? 3.807 -15.133 -1.472 1 93.06 30 LEU B O 1
ATOM 926 N N . ALA B 1 31 ? 1.667 -14.844 -0.859 1 89.75 31 ALA B N 1
ATOM 927 C CA . ALA B 1 31 ? 1.701 -15.867 0.182 1 89.75 31 ALA B CA 1
ATOM 928 C C . ALA B 1 31 ? 1.857 -17.266 -0.423 1 89.75 31 ALA B C 1
ATOM 930 O O . ALA B 1 31 ? 2.355 -18.172 0.234 1 89.75 31 ALA B O 1
ATOM 931 N N . GLN B 1 32 ? 1.544 -17.344 -1.568 1 91.12 32 GLN B N 1
ATOM 932 C CA . GLN B 1 32 ? 1.554 -18.641 -2.217 1 91.12 32 GLN B CA 1
ATOM 933 C C . GLN B 1 32 ? 2.859 -18.875 -2.971 1 91.12 32 GLN B C 1
ATOM 935 O O . GLN B 1 32 ? 3.154 -20 -3.383 1 91.12 32 GLN B O 1
ATOM 940 N N . SER B 1 33 ? 3.605 -17.891 -3.088 1 90.25 33 SER B N 1
ATOM 941 C CA . SER B 1 33 ? 4.859 -18.016 -3.818 1 90.25 33 SER B CA 1
ATOM 942 C C . SER B 1 33 ? 5.898 -18.781 -3.004 1 90.25 33 SER B C 1
ATOM 944 O O . SER B 1 33 ? 6.281 -18.359 -1.915 1 90.25 33 SER B O 1
ATOM 946 N N . PRO B 1 34 ? 6.375 -20.016 -3.432 1 86.19 34 PRO B N 1
ATOM 947 C CA . PRO B 1 34 ? 7.266 -20.875 -2.641 1 86.19 34 PRO B CA 1
ATOM 948 C C . PRO B 1 34 ? 8.586 -20.203 -2.293 1 86.19 34 PRO B C 1
ATOM 950 O O . PRO B 1 34 ? 9.117 -20.391 -1.197 1 86.19 34 PRO B O 1
ATOM 953 N N . ASP B 1 35 ? 9.102 -19.359 -3.189 1 89.62 35 ASP B N 1
ATOM 954 C CA . ASP B 1 35 ? 10.383 -18.703 -2.934 1 89.62 35 ASP B CA 1
ATOM 955 C C . ASP B 1 35 ? 10.188 -17.234 -2.564 1 89.62 35 ASP B C 1
ATOM 957 O O . ASP B 1 35 ? 11.156 -16.484 -2.438 1 89.62 35 ASP B O 1
ATOM 961 N N . GLY B 1 36 ? 9.016 -16.797 -2.453 1 91.38 36 GLY B N 1
ATOM 962 C CA . GLY B 1 36 ? 8.719 -15.43 -2.082 1 91.38 36 GLY B CA 1
ATOM 963 C C . GLY B 1 36 ? 8.938 -14.445 -3.217 1 91.38 36 GLY B C 1
ATOM 964 O O . GLY B 1 36 ? 8.914 -13.227 -3.006 1 91.38 36 GLY B O 1
ATOM 965 N N . VAL B 1 37 ? 9.242 -15.023 -4.363 1 95.44 37 VAL B N 1
ATOM 966 C CA . VAL B 1 37 ? 9.469 -14.156 -5.516 1 95.44 37 VAL B CA 1
ATOM 967 C C . VAL B 1 37 ? 8.219 -14.133 -6.395 1 95.44 37 VAL B C 1
ATOM 969 O O . VAL B 1 37 ? 7.629 -15.172 -6.672 1 95.44 37 VAL B O 1
ATOM 972 N N . VAL B 1 38 ? 7.824 -12.867 -6.848 1 96.75 38 VAL B N 1
ATOM 973 C CA . VAL B 1 38 ? 6.637 -12.727 -7.684 1 96.75 38 VAL B CA 1
ATOM 974 C C . VAL B 1 38 ? 6.965 -11.859 -8.898 1 96.75 38 VAL B C 1
ATOM 976 O O . VAL B 1 38 ? 7.562 -10.789 -8.766 1 96.75 38 VAL B O 1
ATOM 979 N N . ASP B 1 39 ? 6.641 -12.406 -10.047 1 97.75 39 ASP B N 1
ATOM 980 C CA . ASP B 1 39 ? 6.742 -11.648 -11.289 1 97.75 39 ASP B CA 1
ATOM 981 C C . ASP B 1 39 ? 5.539 -10.727 -11.477 1 97.75 39 ASP B C 1
ATOM 983 O O . ASP B 1 39 ? 4.395 -11.18 -11.461 1 97.75 39 ASP B O 1
ATOM 987 N N . LEU B 1 40 ? 5.852 -9.438 -11.797 1 98.06 40 LEU B N 1
ATOM 988 C CA . LEU B 1 40 ? 4.789 -8.438 -11.852 1 98.06 40 LEU B CA 1
ATOM 989 C C . LEU B 1 40 ? 3.957 -8.594 -13.117 1 98.06 40 LEU B C 1
ATOM 991 O O . LEU B 1 40 ? 2.766 -8.273 -13.125 1 98.06 40 LEU B O 1
ATOM 995 N N . ASN B 1 41 ? 4.578 -9.086 -14.211 1 97.75 41 ASN B N 1
ATOM 996 C CA . ASN B 1 41 ? 3.803 -9.375 -15.414 1 97.75 41 ASN B CA 1
ATOM 997 C C . ASN B 1 41 ? 2.797 -10.5 -15.172 1 97.75 41 ASN B C 1
ATOM 999 O O . ASN B 1 41 ? 1.644 -10.406 -15.602 1 97.75 41 ASN B O 1
ATOM 1003 N N . TRP B 1 42 ? 3.328 -11.531 -14.555 1 96.88 42 TRP B N 1
ATOM 1004 C CA . TRP B 1 42 ? 2.453 -12.648 -14.211 1 96.88 42 TRP B CA 1
ATOM 1005 C C . TRP B 1 42 ? 1.323 -12.188 -13.297 1 96.88 42 TRP B C 1
ATOM 1007 O O . TRP B 1 42 ? 0.161 -12.539 -13.516 1 96.88 42 TRP B O 1
ATOM 1017 N N . ALA B 1 43 ? 1.686 -11.438 -12.227 1 97.19 43 ALA B N 1
ATOM 1018 C CA . ALA B 1 43 ? 0.683 -10.93 -11.289 1 97.19 43 ALA B CA 1
ATOM 1019 C C . ALA B 1 43 ? -0.383 -10.117 -12.016 1 97.19 43 ALA B C 1
ATOM 1021 O O . ALA B 1 43 ? -1.576 -10.25 -11.734 1 97.19 43 ALA B O 1
ATOM 1022 N N . SER B 1 44 ? -0.005 -9.289 -12.922 1 97 44 SER B N 1
ATOM 1023 C CA . SER B 1 44 ? -0.933 -8.461 -13.688 1 97 44 SER B CA 1
ATOM 1024 C C . SER B 1 44 ? -1.912 -9.32 -14.477 1 97 44 SER B C 1
ATOM 1026 O O . SER B 1 44 ? -3.098 -9 -14.57 1 97 44 SER B O 1
ATOM 1028 N N . GLN B 1 45 ? -1.447 -10.391 -15.055 1 96.75 45 GLN B N 1
ATOM 1029 C CA . GLN B 1 45 ? -2.275 -11.305 -15.836 1 96.75 45 GLN B CA 1
ATOM 1030 C C . GLN B 1 45 ? -3.246 -12.07 -14.938 1 96.75 45 GLN B C 1
ATOM 1032 O O . GLN B 1 45 ? -4.441 -12.148 -15.242 1 96.75 45 GLN B O 1
ATOM 1037 N N . VAL B 1 46 ? -2.693 -12.586 -13.836 1 96 46 VAL B N 1
ATOM 1038 C CA . VAL B 1 46 ? -3.502 -13.406 -12.945 1 96 46 VAL B CA 1
ATOM 1039 C C . VAL B 1 46 ? -4.598 -12.547 -12.312 1 96 46 VAL B C 1
ATOM 1041 O O . VAL B 1 46 ? -5.738 -12.992 -12.172 1 96 46 VAL B O 1
ATOM 1044 N N . LEU B 1 47 ? -4.297 -11.336 -11.945 1 95.69 47 LEU B N 1
ATOM 1045 C CA . LEU B 1 47 ? -5.25 -10.453 -11.281 1 95.69 47 LEU B CA 1
ATOM 1046 C C . LEU B 1 47 ? -6.102 -9.711 -12.297 1 95.69 47 LEU B C 1
ATOM 1048 O O . LEU B 1 47 ? -7.09 -9.062 -11.938 1 95.69 47 LEU B O 1
ATOM 1052 N N . ASP B 1 48 ? -5.703 -9.781 -13.516 1 95.69 48 ASP B N 1
ATOM 1053 C CA . ASP B 1 48 ? -6.402 -9.102 -14.602 1 95.69 48 ASP B CA 1
ATOM 1054 C C . ASP B 1 48 ? -6.504 -7.602 -14.328 1 95.69 48 ASP B C 1
ATOM 1056 O O . ASP B 1 48 ? -7.598 -7.031 -14.367 1 95.69 48 ASP B O 1
ATOM 1060 N N . VAL B 1 49 ? -5.379 -6.98 -14.031 1 95.94 49 VAL B N 1
ATOM 1061 C CA . VAL B 1 49 ? -5.289 -5.539 -13.82 1 95.94 49 VAL B CA 1
ATOM 1062 C C . VAL B 1 49 ? -4.082 -4.984 -14.57 1 95.94 49 VAL B C 1
ATOM 1064 O O . VAL B 1 49 ? -3.168 -5.73 -14.938 1 95.94 49 VAL B O 1
ATOM 1067 N N . GLN B 1 50 ? -4.129 -3.717 -14.82 1 94.69 50 GLN B N 1
ATOM 1068 C CA . GLN B 1 50 ? -3.02 -3.045 -15.492 1 94.69 50 GLN B CA 1
ATOM 1069 C C . GLN B 1 50 ? -1.798 -2.961 -14.586 1 94.69 50 GLN B C 1
ATOM 1071 O O . GLN B 1 50 ? -1.932 -2.857 -13.359 1 94.69 50 GLN B O 1
ATOM 1076 N N . LYS B 1 51 ? -0.635 -2.893 -15.156 1 95.69 51 LYS B N 1
ATOM 1077 C CA . LYS B 1 51 ? 0.632 -2.83 -14.438 1 95.69 51 LYS B CA 1
ATOM 1078 C C . LYS B 1 51 ? 0.685 -1.611 -13.516 1 95.69 51 LYS B C 1
ATOM 1080 O O . LYS B 1 51 ? 1.22 -1.685 -12.414 1 95.69 51 LYS B O 1
ATOM 1085 N N . ARG B 1 52 ? 0.057 -0.63 -13.961 1 95.19 52 ARG B N 1
ATOM 1086 C CA . ARG B 1 52 ? 0.076 0.596 -13.172 1 95.19 52 ARG B CA 1
ATOM 1087 C C . ARG B 1 52 ? -0.587 0.383 -11.812 1 95.19 52 ARG B C 1
ATOM 1089 O O . ARG B 1 52 ? -0.183 0.986 -10.82 1 95.19 52 ARG B O 1
ATOM 1096 N N . ARG B 1 53 ? -1.554 -0.449 -11.711 1 95.88 53 ARG B N 1
ATOM 1097 C CA . ARG B 1 53 ? -2.225 -0.79 -10.461 1 95.88 53 ARG B CA 1
ATOM 1098 C C . ARG B 1 53 ? -1.31 -1.604 -9.555 1 95.88 53 ARG B C 1
ATOM 1100 O O . ARG B 1 53 ? -1.333 -1.438 -8.328 1 95.88 53 ARG B O 1
ATOM 1107 N N . ILE B 1 54 ? -0.515 -2.396 -10.172 1 97.44 54 ILE B N 1
ATOM 1108 C CA . ILE B 1 54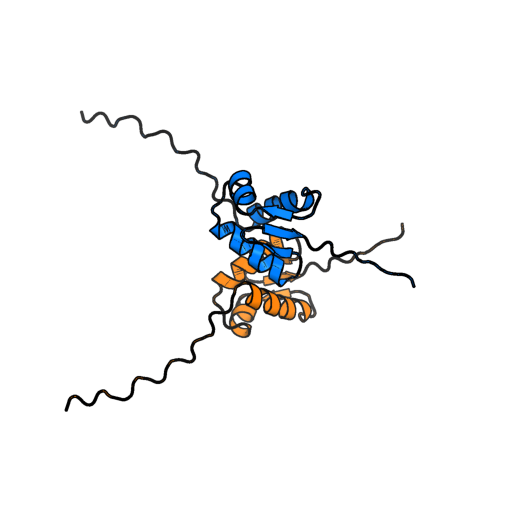 ? 0.426 -3.232 -9.438 1 97.44 54 ILE B CA 1
ATOM 1109 C C . ILE B 1 54 ? 1.51 -2.359 -8.805 1 97.44 54 ILE B C 1
ATOM 1111 O O . ILE B 1 54 ? 1.918 -2.59 -7.664 1 97.44 54 ILE B O 1
ATOM 1115 N N . TYR B 1 55 ? 1.858 -1.412 -9.531 1 96.75 55 TYR B N 1
ATOM 1116 C CA . TYR B 1 55 ? 2.906 -0.533 -9.023 1 96.75 55 TYR B CA 1
ATOM 1117 C C . TYR B 1 55 ? 2.428 0.236 -7.797 1 96.75 55 TYR B C 1
ATOM 1119 O O . TYR B 1 55 ? 3.191 0.452 -6.852 1 96.75 55 TYR B O 1
ATOM 1127 N N . ASP B 1 56 ? 1.287 0.657 -7.742 1 97.19 56 ASP B N 1
ATOM 1128 C CA . ASP B 1 56 ? 0.749 1.319 -6.559 1 97.19 56 ASP B CA 1
ATOM 1129 C C . ASP B 1 56 ? 0.847 0.416 -5.332 1 97.19 56 ASP B C 1
ATOM 1131 O O . ASP B 1 56 ? 1.277 0.856 -4.266 1 97.19 56 ASP B O 1
ATOM 1135 N N . ILE B 1 57 ? 0.523 -0.759 -5.52 1 98.19 57 ILE B N 1
ATOM 1136 C CA . ILE B 1 57 ? 0.545 -1.744 -4.445 1 98.19 57 ILE B CA 1
ATOM 1137 C C . ILE B 1 57 ? 1.983 -1.979 -3.99 1 98.19 57 ILE B C 1
ATOM 1139 O O . ILE B 1 57 ? 2.287 -1.887 -2.797 1 98.19 57 ILE B O 1
ATOM 1143 N N . THR B 1 58 ? 2.854 -2.188 -4.957 1 98.19 58 THR B N 1
ATOM 1144 C CA . THR B 1 58 ? 4.227 -2.555 -4.625 1 98.19 58 THR B CA 1
ATOM 1145 C C . THR B 1 58 ? 4.953 -1.385 -3.965 1 98.19 58 THR B C 1
ATOM 1147 O O . THR B 1 58 ? 5.762 -1.582 -3.057 1 98.19 58 THR B O 1
ATOM 1150 N N . ASN B 1 59 ? 4.66 -0.185 -4.465 1 97.44 59 ASN B N 1
ATOM 1151 C CA . ASN B 1 59 ? 5.305 0.983 -3.875 1 97.44 59 ASN B CA 1
ATOM 1152 C C . ASN B 1 59 ? 4.93 1.147 -2.404 1 97.44 59 ASN B C 1
ATOM 1154 O O . ASN B 1 59 ? 5.785 1.443 -1.569 1 97.44 59 ASN B O 1
ATOM 1158 N N . VAL B 1 60 ? 3.746 0.896 -2.047 1 98.06 60 VAL B N 1
ATOM 1159 C CA . VAL B 1 60 ? 3.281 1.025 -0.669 1 98.06 60 VAL B CA 1
ATOM 1160 C C . VAL B 1 60 ? 3.842 -0.117 0.175 1 98.06 60 VAL B C 1
ATOM 1162 O O . VAL B 1 60 ? 4.383 0.11 1.26 1 98.06 60 VAL B O 1
ATOM 1165 N N . LEU B 1 61 ? 3.799 -1.298 -0.335 1 96.94 61 LEU B N 1
ATOM 1166 C CA . LEU B 1 61 ? 4.301 -2.453 0.402 1 96.94 61 LEU B CA 1
ATOM 1167 C C . LEU B 1 61 ? 5.801 -2.338 0.636 1 96.94 61 LEU B C 1
ATOM 1169 O O . LEU B 1 61 ? 6.309 -2.771 1.675 1 96.94 61 LEU B O 1
ATOM 1173 N N . GLU B 1 62 ? 6.445 -1.859 -0.314 1 96.75 62 GLU B N 1
ATOM 1174 C CA . GLU B 1 62 ? 7.875 -1.609 -0.143 1 96.75 62 GLU B CA 1
ATOM 1175 C C . GLU B 1 62 ? 8.125 -0.52 0.896 1 96.75 62 GLU B C 1
ATOM 1177 O O . GLU B 1 62 ? 9.062 -0.615 1.689 1 96.75 62 GLU B O 1
ATOM 1182 N N . GLY B 1 63 ? 7.266 0.426 0.888 1 95.94 63 GLY B N 1
ATOM 1183 C CA . GLY B 1 63 ? 7.379 1.502 1.859 1 95.94 63 GLY B CA 1
ATOM 1184 C C . GLY B 1 63 ? 7.277 1.022 3.295 1 95.94 63 GLY B C 1
ATOM 1185 O O . GLY B 1 63 ? 7.871 1.619 4.199 1 95.94 63 GLY B O 1
ATOM 1186 N N . ILE B 1 64 ? 6.582 0.033 3.496 1 93.5 64 ILE B N 1
ATOM 1187 C CA . ILE B 1 64 ? 6.426 -0.478 4.852 1 93.5 64 ILE B CA 1
ATOM 1188 C C . ILE B 1 64 ? 7.305 -1.71 5.047 1 93.5 64 ILE B C 1
ATOM 1190 O O . ILE B 1 64 ? 7.121 -2.471 6 1 93.5 64 ILE B O 1
ATOM 1194 N N . HIS B 1 65 ? 8.102 -2.088 4.105 1 94.06 65 HIS B N 1
ATOM 1195 C CA . HIS B 1 65 ? 9.156 -3.092 4.152 1 94.06 65 HIS B CA 1
ATOM 1196 C C . HIS B 1 65 ? 8.578 -4.504 4.164 1 94.06 65 HIS B C 1
ATOM 1198 O O . HIS B 1 65 ? 9.125 -5.398 4.816 1 94.06 65 HIS B O 1
ATOM 1204 N N . LEU B 1 66 ? 7.578 -4.676 3.41 1 93.69 66 LEU B N 1
ATOM 1205 C CA . LEU B 1 66 ? 7.039 -6.023 3.281 1 93.69 66 LEU B CA 1
ATOM 1206 C C . LEU B 1 66 ? 7.621 -6.73 2.061 1 93.69 66 LEU B C 1
ATOM 1208 O O . LEU B 1 66 ? 7.66 -7.961 2.008 1 93.69 66 LEU B O 1
ATOM 1212 N N . ILE B 1 67 ? 8.016 -5.898 1.132 1 96.44 67 ILE B N 1
ATOM 1213 C CA . ILE B 1 67 ? 8.633 -6.453 -0.068 1 96.44 67 ILE B CA 1
ATOM 1214 C C . ILE B 1 67 ? 9.828 -5.598 -0.476 1 96.44 67 ILE B C 1
ATOM 1216 O O . ILE B 1 67 ? 10.023 -4.504 0.054 1 96.44 67 ILE B O 1
ATOM 1220 N N . SER B 1 68 ? 10.625 -6.184 -1.321 1 96.44 68 SER B N 1
ATOM 1221 C CA . SER B 1 68 ? 11.734 -5.469 -1.95 1 96.44 68 SER B CA 1
ATOM 1222 C C . SER B 1 68 ? 11.875 -5.848 -3.42 1 96.44 68 SER B C 1
ATOM 1224 O O . SER B 1 68 ? 11.438 -6.926 -3.832 1 96.44 68 SER B O 1
ATOM 1226 N N . LYS B 1 69 ? 12.359 -4.883 -4.094 1 96.19 69 LYS B N 1
ATOM 1227 C CA . LYS B 1 69 ? 12.672 -5.195 -5.484 1 96.19 69 LYS B CA 1
ATOM 1228 C C . LYS B 1 69 ? 13.82 -6.199 -5.578 1 96.19 69 LYS B C 1
ATOM 1230 O O . LYS B 1 69 ? 14.898 -5.969 -5.027 1 96.19 69 LYS B O 1
ATOM 1235 N N . LYS B 1 70 ? 13.602 -7.305 -6.258 1 96.69 70 LYS B N 1
ATOM 1236 C CA . LYS B 1 70 ? 14.633 -8.305 -6.484 1 96.69 70 LYS B CA 1
ATOM 1237 C C . LYS B 1 70 ? 15.344 -8.07 -7.812 1 96.69 70 LYS B C 1
ATOM 1239 O O . LYS B 1 70 ? 16.578 -8.055 -7.871 1 96.69 70 LYS B O 1
ATOM 1244 N N . SER B 1 71 ? 14.594 -7.973 -8.906 1 97.06 71 SER B N 1
ATOM 1245 C CA . SER B 1 71 ? 15.047 -7.668 -10.258 1 97.06 71 SER B CA 1
ATOM 1246 C C . SER B 1 71 ? 13.93 -7.039 -11.086 1 97.06 71 SER B C 1
ATOM 1248 O O . SER B 1 71 ? 12.844 -6.758 -10.562 1 97.06 71 SER B O 1
ATOM 1250 N N . LYS B 1 72 ? 14.219 -6.688 -12.297 1 97 72 LYS B N 1
ATOM 1251 C CA . LYS B 1 72 ? 13.195 -6.086 -13.141 1 97 72 LYS B CA 1
ATOM 1252 C C . LYS B 1 72 ? 11.914 -6.918 -13.125 1 97 72 LYS B C 1
ATOM 1254 O O . LYS B 1 72 ? 11.938 -8.109 -13.43 1 97 72 LYS B O 1
ATOM 1259 N N . ASN B 1 73 ? 10.859 -6.375 -12.734 1 97.62 73 ASN B N 1
ATOM 1260 C CA . ASN B 1 73 ? 9.516 -6.953 -12.719 1 97.62 73 ASN B CA 1
ATOM 1261 C C . ASN B 1 73 ? 9.391 -8.047 -11.664 1 97.62 73 ASN B C 1
ATOM 1263 O O . ASN B 1 73 ? 8.484 -8.875 -11.727 1 97.62 73 ASN B O 1
ATOM 1267 N N . ASN B 1 74 ? 10.453 -8.258 -10.859 1 97.62 74 ASN B N 1
ATOM 1268 C CA . ASN B 1 74 ? 10.391 -9.25 -9.797 1 97.62 74 ASN B CA 1
ATOM 1269 C C . ASN B 1 74 ? 10.531 -8.609 -8.414 1 97.62 74 ASN B C 1
ATOM 1271 O O . ASN B 1 74 ? 11.43 -7.801 -8.195 1 97.62 74 ASN B O 1
ATOM 1275 N N . ILE B 1 75 ? 9.617 -9.031 -7.543 1 97.88 75 ILE B N 1
ATOM 1276 C CA . ILE B 1 75 ? 9.688 -8.562 -6.164 1 97.88 75 ILE B CA 1
ATOM 1277 C C . ILE B 1 75 ? 9.836 -9.75 -5.219 1 97.88 75 ILE B C 1
ATOM 1279 O O . ILE B 1 75 ? 9.484 -10.883 -5.574 1 97.88 75 ILE B O 1
ATOM 1283 N N . GLN B 1 76 ? 10.469 -9.531 -4.039 1 96.75 76 GLN B N 1
ATOM 1284 C CA . GLN B 1 76 ? 10.719 -10.516 -2.992 1 96.75 76 GLN B CA 1
ATOM 1285 C C . GLN B 1 76 ? 9.898 -10.219 -1.744 1 96.75 76 GLN B C 1
ATOM 1287 O O . GLN B 1 76 ? 9.922 -9.102 -1.229 1 96.75 76 GLN B O 1
ATOM 1292 N N . TRP B 1 77 ? 9.141 -11.133 -1.366 1 94.81 77 TRP B N 1
ATOM 1293 C CA . TRP B 1 77 ? 8.453 -11.023 -0.083 1 94.81 77 TRP B CA 1
ATOM 1294 C C . TRP B 1 77 ? 9.445 -11.117 1.073 1 94.81 77 TRP B C 1
ATOM 1296 O O . TRP B 1 77 ? 10.281 -12.016 1.112 1 94.81 77 TRP B O 1
ATOM 1306 N N . LEU B 1 78 ? 9.367 -10.117 1.968 1 90.56 78 LEU B N 1
ATOM 1307 C CA . LEU B 1 78 ? 10.281 -10.102 3.105 1 90.56 78 LEU B CA 1
ATOM 1308 C C . LEU B 1 78 ? 9.672 -10.828 4.301 1 90.56 78 LEU B C 1
ATOM 1310 O O . LEU B 1 78 ? 8.555 -10.516 4.715 1 90.56 78 LEU B O 1
ATOM 1314 N N . CYS B 1 79 ? 9.812 -12.07 4.453 1 70.25 79 CYS B N 1
ATOM 1315 C CA . CYS B 1 79 ? 9.289 -12.859 5.559 1 70.25 79 CYS B CA 1
ATOM 1316 C C . CYS B 1 79 ? 9.641 -12.219 6.898 1 70.25 79 CYS B C 1
ATOM 1318 O O . CYS B 1 79 ? 10.805 -11.914 7.156 1 70.25 79 CYS B O 1
ATOM 1320 N N . VAL B 1 80 ? 8.992 -11.242 7.395 1 54.97 80 VAL B N 1
ATOM 1321 C CA . VAL B 1 80 ? 9.328 -10.805 8.742 1 54.97 80 VAL B CA 1
ATOM 1322 C C . VAL B 1 80 ? 9.453 -12.008 9.664 1 54.97 80 VAL B C 1
ATOM 1324 O O . VAL B 1 80 ? 8.477 -12.711 9.922 1 54.97 80 VAL B O 1
ATOM 1327 N N . HIS B 1 81 ? 10.438 -12.797 9.484 1 46.03 81 HIS B N 1
ATOM 1328 C CA . HIS B 1 81 ? 10.695 -13.719 10.578 1 46.03 81 HIS B CA 1
ATOM 1329 C C . HIS B 1 81 ? 10.742 -12.992 11.922 1 46.03 81 HIS B C 1
ATOM 1331 O O . HIS B 1 81 ? 11.469 -12.008 12.07 1 46.03 81 HIS B O 1
ATOM 1337 N N . HIS B 1 82 ? 9.68 -12.742 12.633 1 39.91 82 HIS B 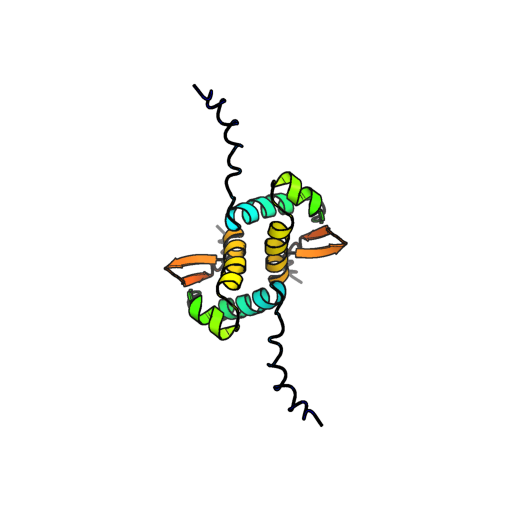N 1
ATOM 1338 C CA . HIS B 1 82 ? 9.945 -12.703 14.07 1 39.91 82 HIS B CA 1
ATOM 1339 C C . HIS B 1 82 ? 11.047 -13.688 14.453 1 39.91 82 HIS B C 1
ATOM 1341 O O . HIS B 1 82 ? 10.789 -14.883 14.602 1 39.91 82 HIS B O 1
ATOM 1347 N N . SER B 1 83 ? 12.133 -13.852 13.93 1 35.84 83 SER B N 1
ATOM 1348 C CA . SER B 1 83 ? 13.18 -14.453 14.742 1 35.84 83 SER B CA 1
ATOM 1349 C C . SER B 1 83 ? 13.32 -13.742 16.094 1 35.84 83 SER B C 1
ATOM 1351 O O . SER B 1 83 ? 13.867 -12.633 16.156 1 35.84 83 SER B O 1
ATOM 1353 N N . LEU B 1 84 ? 12.414 -13.602 17.062 1 32.22 84 LEU B N 1
ATOM 1354 C CA . LEU B 1 84 ? 12.75 -13.719 18.469 1 32.22 84 LEU B CA 1
ATOM 1355 C C . LEU B 1 84 ? 13.945 -14.641 1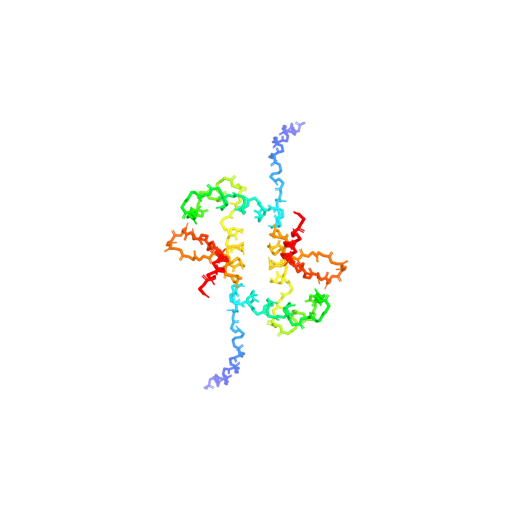8.672 1 32.22 84 LEU B C 1
ATOM 1357 O O . LEU B 1 84 ? 13.812 -15.859 18.578 1 32.22 84 LEU B O 1
ATOM 1361 N N . THR B 1 85 ? 15 -14.555 18.125 1 29.97 85 THR B N 1
ATOM 1362 C CA . THR B 1 85 ? 16.188 -15.078 18.781 1 29.97 85 THR B CA 1
ATOM 1363 C C . THR B 1 85 ? 16.281 -14.547 20.219 1 29.97 85 THR B C 1
ATOM 1365 O O . THR B 1 85 ? 16.094 -13.352 20.453 1 29.97 85 THR B O 1
ATOM 1368 N N . HIS B 1 86 ? 15.742 -15.305 21.266 1 26.81 86 HIS B N 1
ATOM 1369 C CA . HIS B 1 86 ? 16.219 -15.562 22.609 1 26.81 86 HIS B CA 1
ATOM 1370 C C . HIS B 1 86 ? 17.734 -15.469 22.703 1 26.81 86 HIS B C 1
ATOM 1372 O O . HIS B 1 86 ? 18.438 -16.391 22.266 1 26.81 86 HIS B O 1
ATOM 1378 N N . LYS B 1 87 ? 18.375 -14.492 22.203 1 21.61 87 LYS B N 1
ATOM 1379 C CA . LYS B 1 87 ? 19.625 -14.359 22.953 1 21.61 87 LYS B CA 1
ATOM 1380 C C . LYS B 1 87 ? 19.391 -13.602 24.266 1 21.61 87 LYS B C 1
ATOM 1382 O O . LYS B 1 87 ? 18.625 -12.641 24.312 1 21.61 87 LYS B O 1
#

Secondary structure (DSSP, 8-state):
------------------HHHHHHHHHHHHHH-TTSEEEHHHHHHHHT--HHHHHHHHHHHHHTTSEEEEETTEEEE----------/------------------HHHHHHHHHHHHHH-TTSEEEHHHHHHHHT--HHHHHHHHHHHHHTTSEEEEETTEEEE----------

Nearest PDB structures (foldseek):
  7wze-assembly1_Y  TM=8.756E-01  e=8.064E-03  Bacillus subtilis subsp. subtilis str. 168
  8clj-assembly1_A  TM=8.088E-01  e=2.471E-02  Homo sapiens
  4p9f-assembly1_A  TM=7.545E-01  e=1.370E-01  Escherichia coli UMEA 3718-1
  6clw-assembly1_A  TM=7.508E-01  e=2.479E-01  Streptomyces sp. CB03234
  6on4-assembly1_B  TM=7.757E-01  e=1.056E+00  Escherichia coli K-12

Radius of gyration: 21.72 Å; Cα contacts (8 Å, |Δi|>4): 173; chains: 2; bounding box: 57×66×68 Å

InterPro domains:
  IPR003316 E2F/DP family, winged-helix DNA-binding domain [PF02319] (16-78)
  IPR003316 E2F/DP family, winged-helix DNA-binding domain [SM01372] (14-79)
  IPR015633 E2F Family [PTHR12081] (8-81)
  IPR036388 Winged helix-like DNA-binding domain superfamily [G3DSA:1.10.10.10] (8-81)
  IPR036390 Winged helix DNA-binding domain superfamily [SSF46785] (14-78)

Organism: Cyprinus carpio (NCBI:txid7962)